Protein AF-A0A482UA47-F1 (afdb_monomer_lite)

InterPro domains:
  IPR045508 Protein of unknown function DUF6482 [PF20090] (2-83)

Foldseek 3Di:
DWAKAKAAAPPAAIFIWTQDPVLDIDTDDDVPDGHDRYPVVVLVVCVVVVNQKHFYAYHDHPCCVVPPDSPDPGDRGDIDTSDPPD

Radius of gyration: 12.4 Å; chains: 1; bounding box: 28×31×29 Å

Organism: NCBI:txid1176259

Sequence (86 aa):
MDRVELHGLRCCGYSAWVVERSGNRRQFAVGQRTVWSDQGSLKRVLQACGVREVYWRQPVSHDEMIGRPLGIEPERGLRIPLLAEN

Secondary structure (DSSP, 8-state):
-PEEEEEEETTTEEEEEEE-TTS-EEE--BTTB--BSSHHHHHHHHHHTT--EEEEEEEE-HHHHHH--TT-----PEEEE-S---

Structure (mmCIF, N/CA/C/O backbone):
data_AF-A0A482UA47-F1
#
_entry.id   AF-A0A482UA47-F1
#
loop_
_atom_site.group_PDB
_atom_site.id
_atom_site.type_symbol
_atom_site.label_atom_id
_atom_site.label_alt_id
_atom_site.label_comp_id
_atom_site.label_asym_id
_atom_site.label_entity_id
_atom_site.label_seq_id
_atom_site.pdbx_PDB_ins_code
_atom_site.Cartn_x
_atom_site.Cartn_y
_atom_site.Cartn_z
_atom_site.occupancy
_atom_site.B_iso_or_equiv
_atom_site.auth_seq_id
_atom_site.auth_comp_id
_atom_site.auth_asym_id
_atom_site.auth_atom_id
_atom_site.pdbx_PDB_model_num
ATOM 1 N N . MET A 1 1 ? -6.283 2.257 15.245 1.00 61.78 1 MET A N 1
ATOM 2 C CA . MET A 1 1 ? -6.777 2.196 13.856 1.00 61.78 1 MET A CA 1
ATOM 3 C C . MET A 1 1 ? -5.706 1.524 13.032 1.00 61.78 1 MET A C 1
ATOM 5 O O . MET A 1 1 ? -4.539 1.703 13.363 1.00 61.78 1 MET A O 1
ATOM 9 N N . ASP A 1 2 ? -6.093 0.741 12.033 1.00 77.88 2 ASP A N 1
ATOM 10 C CA . ASP A 1 2 ? -5.134 0.190 11.077 1.00 77.88 2 ASP A CA 1
ATOM 11 C C . ASP A 1 2 ? -4.622 1.339 10.204 1.00 77.88 2 ASP A C 1
ATOM 13 O O . ASP A 1 2 ? -5.406 2.191 9.776 1.00 77.88 2 ASP A O 1
ATOM 17 N N . ARG A 1 3 ? -3.305 1.421 10.005 1.00 86.62 3 ARG A N 1
ATOM 18 C CA . ARG A 1 3 ? -2.680 2.480 9.199 1.00 86.62 3 ARG A CA 1
ATOM 19 C C . ARG A 1 3 ? -2.324 1.938 7.824 1.00 86.62 3 ARG A C 1
ATOM 21 O O . ARG A 1 3 ? -1.884 0.797 7.699 1.00 86.62 3 ARG A O 1
ATOM 28 N N . VAL A 1 4 ? -2.464 2.767 6.796 1.00 87.00 4 VAL A N 1
ATOM 29 C CA . VAL A 1 4 ? -2.034 2.420 5.438 1.00 87.00 4 VAL A CA 1
ATOM 30 C C . VAL A 1 4 ? -0.737 3.146 5.128 1.00 87.00 4 VAL A C 1
ATOM 32 O O . VAL A 1 4 ? -0.668 4.371 5.178 1.00 87.00 4 VAL A O 1
ATOM 35 N N . GLU A 1 5 ? 0.301 2.389 4.808 1.00 88.75 5 GLU A N 1
ATOM 36 C CA . GLU A 1 5 ? 1.586 2.918 4.372 1.00 88.75 5 GLU A CA 1
ATOM 37 C C . GLU A 1 5 ? 1.688 2.814 2.858 1.00 88.75 5 GLU A C 1
ATOM 39 O O . GLU A 1 5 ? 1.457 1.747 2.291 1.00 88.75 5 GLU A O 1
ATOM 44 N N . LEU A 1 6 ? 2.059 3.911 2.210 1.00 87.06 6 LEU A N 1
ATOM 45 C CA . LEU A 1 6 ? 2.198 3.989 0.764 1.00 87.06 6 LEU A CA 1
ATOM 46 C C . LEU A 1 6 ? 3.685 4.087 0.422 1.00 87.06 6 LEU A C 1
ATOM 48 O O . LEU A 1 6 ? 4.399 4.932 0.966 1.00 87.06 6 LEU A O 1
ATOM 52 N N . HIS A 1 7 ? 4.145 3.206 -0.462 1.00 85.12 7 HIS A N 1
ATOM 53 C CA . HIS A 1 7 ? 5.552 3.047 -0.812 1.00 85.12 7 HIS A CA 1
ATOM 54 C C . HIS A 1 7 ? 5.746 3.295 -2.304 1.00 85.12 7 HIS A C 1
ATOM 56 O O . HIS A 1 7 ? 5.084 2.677 -3.139 1.00 85.12 7 HIS A O 1
ATOM 62 N N . GLY A 1 8 ? 6.665 4.199 -2.639 1.00 81.06 8 GLY A N 1
ATOM 63 C CA . GLY A 1 8 ? 7.235 4.265 -3.981 1.00 81.06 8 GLY A CA 1
ATOM 64 C C . GLY A 1 8 ? 8.274 3.162 -4.146 1.00 81.06 8 GLY A C 1
ATOM 65 O O . GLY A 1 8 ? 9.159 3.012 -3.307 1.00 81.06 8 GLY A O 1
ATOM 66 N N . LEU A 1 9 ? 8.174 2.399 -5.222 1.00 77.56 9 LEU A N 1
ATOM 67 C CA . LEU A 1 9 ? 9.105 1.344 -5.572 1.00 77.56 9 LEU A CA 1
ATOM 68 C C . LEU A 1 9 ? 9.949 1.795 -6.760 1.00 77.56 9 LEU A C 1
ATOM 70 O O . LEU A 1 9 ? 9.429 2.084 -7.839 1.00 77.56 9 LEU A O 1
ATOM 74 N N . ARG A 1 10 ? 11.270 1.837 -6.569 1.00 69.44 10 ARG A N 1
ATOM 75 C CA . ARG A 1 10 ? 12.202 2.447 -7.538 1.00 69.44 10 ARG A CA 1
ATOM 76 C C . ARG A 1 10 ? 12.202 1.788 -8.922 1.00 69.44 10 ARG A C 1
ATOM 78 O O . ARG A 1 10 ? 12.623 2.421 -9.880 1.00 69.44 10 ARG A O 1
ATOM 85 N N . CYS A 1 11 ? 11.754 0.538 -9.033 1.00 76.19 11 CYS A N 1
ATOM 86 C CA . CYS A 1 11 ? 11.876 -0.262 -10.255 1.00 76.19 11 CYS A CA 1
ATOM 87 C C . CYS A 1 11 ? 10.546 -0.673 -10.905 1.00 76.19 11 CYS A C 1
ATOM 89 O O . CYS A 1 11 ? 10.568 -1.340 -11.935 1.00 76.19 11 CYS A O 1
ATOM 91 N N . CYS A 1 12 ? 9.392 -0.340 -10.324 1.00 78.75 12 CYS A N 1
ATOM 92 C CA . CYS A 1 12 ? 8.135 -1.004 -10.715 1.00 78.75 12 CYS A CA 1
ATOM 93 C C . CYS A 1 12 ? 6.839 -0.245 -10.396 1.00 78.75 12 CYS A C 1
ATOM 95 O O . CYS A 1 12 ? 5.770 -0.719 -10.780 1.00 78.75 12 CYS A O 1
ATOM 97 N N . GLY A 1 13 ? 6.899 0.898 -9.704 1.00 87.44 13 GLY A N 1
ATOM 98 C CA . GLY A 1 13 ? 5.721 1.719 -9.424 1.00 87.44 13 GLY A CA 1
ATOM 99 C C . GLY A 1 13 ? 5.470 1.917 -7.936 1.00 87.44 13 GLY A C 1
ATOM 100 O O . GLY A 1 13 ? 6.332 2.412 -7.225 1.00 87.44 13 GLY A O 1
ATOM 101 N N . TYR A 1 14 ? 4.269 1.606 -7.462 1.00 89.19 14 TYR A N 1
ATOM 102 C CA . TYR A 1 14 ? 3.798 1.960 -6.127 1.00 89.19 14 TYR A CA 1
ATOM 103 C C . TYR A 1 14 ? 3.055 0.791 -5.496 1.00 89.19 14 TYR A C 1
ATOM 105 O O . TYR A 1 14 ? 2.276 0.107 -6.160 1.00 89.19 14 TYR A O 1
ATOM 113 N N . SER A 1 15 ? 3.257 0.584 -4.202 1.00 90.12 15 SER A N 1
ATOM 114 C CA . SER A 1 15 ? 2.541 -0.420 -3.417 1.00 90.12 15 SER A CA 1
ATOM 115 C C . SER A 1 15 ? 2.040 0.180 -2.110 1.00 90.12 15 SER A C 1
ATOM 117 O O . SER A 1 15 ? 2.419 1.287 -1.711 1.00 90.12 15 SER A O 1
ATOM 119 N N . ALA A 1 16 ? 1.149 -0.548 -1.445 1.00 90.31 16 ALA A N 1
ATOM 120 C CA . ALA A 1 16 ? 0.675 -0.181 -0.125 1.00 90.31 16 ALA A CA 1
ATOM 121 C C . ALA A 1 16 ? 0.725 -1.373 0.828 1.00 90.31 16 ALA A C 1
ATOM 123 O O . ALA A 1 16 ? 0.574 -2.528 0.428 1.00 90.31 16 ALA A O 1
ATOM 124 N N . TRP A 1 17 ? 0.910 -1.060 2.104 1.00 89.50 17 TRP A N 1
ATOM 125 C CA . TRP A 1 17 ? 0.846 -2.002 3.210 1.00 89.50 17 TRP A CA 1
ATOM 126 C C . TRP A 1 17 ? -0.220 -1.543 4.191 1.00 89.50 17 TRP A C 1
ATOM 128 O O . TRP A 1 17 ? -0.282 -0.367 4.544 1.00 89.50 17 TRP A O 1
ATOM 138 N N . VAL A 1 18 ? -1.043 -2.478 4.649 1.00 88.44 18 VAL A N 1
ATOM 139 C CA . VAL A 1 18 ? -1.936 -2.261 5.785 1.00 88.44 18 VAL A CA 1
ATOM 140 C C . VAL A 1 18 ? -1.198 -2.749 7.021 1.00 88.44 18 VAL A C 1
ATOM 142 O O . VAL A 1 18 ? -0.785 -3.907 7.079 1.00 88.44 18 VAL A O 1
ATOM 145 N N . VAL A 1 19 ? -0.994 -1.854 7.979 1.00 85.88 19 VAL A N 1
ATOM 146 C CA . VAL A 1 19 ? -0.394 -2.171 9.271 1.00 85.88 19 VAL A CA 1
ATOM 147 C C . VAL A 1 19 ? -1.506 -2.185 10.302 1.00 85.88 19 VAL A C 1
ATOM 149 O O . VAL A 1 19 ? -2.111 -1.152 10.603 1.00 85.88 19 VAL A O 1
ATOM 152 N N . GLU A 1 20 ? -1.789 -3.377 10.801 1.00 83.88 20 GLU A N 1
ATOM 153 C CA . GLU A 1 20 ? -2.813 -3.615 11.801 1.00 83.88 20 GLU A CA 1
ATOM 154 C C . GLU A 1 20 ? -2.392 -3.030 13.150 1.00 83.88 20 GLU A C 1
ATOM 156 O O . GLU A 1 20 ? -1.206 -2.826 13.426 1.00 83.88 20 GLU A O 1
ATOM 161 N N . ARG A 1 21 ? -3.360 -2.804 14.042 1.00 81.19 21 ARG A N 1
ATOM 162 C CA . ARG A 1 21 ? -3.074 -2.333 15.412 1.00 81.19 21 ARG A CA 1
ATOM 163 C C . ARG A 1 21 ? -2.078 -3.229 16.170 1.00 81.19 21 ARG A C 1
ATOM 165 O O . ARG A 1 21 ? -1.348 -2.725 17.015 1.00 81.19 21 ARG A O 1
ATOM 172 N N . SER A 1 22 ? -2.048 -4.527 15.872 1.00 81.56 22 SER A N 1
ATOM 173 C CA . SER A 1 22 ? -1.104 -5.501 16.443 1.00 81.56 22 SER A CA 1
ATOM 174 C C . SER A 1 22 ? 0.343 -5.315 15.968 1.00 81.56 22 SER A C 1
ATOM 176 O O . SER A 1 22 ? 1.237 -5.977 16.482 1.00 81.56 22 SER A O 1
ATOM 178 N N . GLY A 1 23 ? 0.582 -4.448 14.979 1.00 77.88 23 GLY A N 1
ATOM 179 C CA . GLY A 1 23 ? 1.872 -4.291 14.308 1.00 77.88 23 GLY A CA 1
ATOM 180 C C . GLY A 1 23 ? 2.066 -5.242 13.125 1.00 77.88 23 GLY A C 1
ATOM 181 O O . GLY A 1 23 ? 3.043 -5.097 12.388 1.00 77.88 23 GLY A O 1
ATOM 182 N N . ASN A 1 24 ? 1.130 -6.169 12.894 1.00 81.44 24 ASN A N 1
ATOM 183 C CA . ASN A 1 24 ? 1.146 -7.032 11.718 1.00 81.44 24 ASN A CA 1
ATOM 184 C C . ASN A 1 24 ? 1.031 -6.204 10.444 1.00 81.44 24 ASN A C 1
ATOM 186 O O . ASN A 1 24 ? 0.252 -5.255 10.362 1.00 81.44 24 ASN A O 1
ATOM 190 N N . ARG A 1 25 ? 1.790 -6.593 9.424 1.00 84.19 25 ARG A N 1
ATOM 191 C CA . ARG A 1 25 ? 1.805 -5.913 8.132 1.00 84.19 25 ARG A CA 1
ATOM 192 C C . ARG A 1 25 ? 1.331 -6.884 7.071 1.00 84.19 25 ARG A C 1
ATOM 194 O O . ARG A 1 25 ? 1.876 -7.976 6.945 1.00 84.19 25 ARG A O 1
ATOM 201 N N . ARG A 1 26 ? 0.349 -6.461 6.284 1.00 87.25 26 ARG A N 1
ATOM 202 C CA . ARG A 1 26 ? -0.126 -7.200 5.114 1.00 87.25 26 ARG A CA 1
ATOM 203 C C . ARG A 1 26 ? -0.040 -6.329 3.874 1.00 87.25 26 ARG A C 1
ATOM 205 O O . ARG A 1 26 ? -0.341 -5.133 3.924 1.00 87.25 26 ARG A O 1
ATOM 212 N N . GLN A 1 27 ? 0.363 -6.923 2.761 1.00 88.88 27 GLN A N 1
ATOM 213 C CA . GLN A 1 27 ? 0.401 -6.208 1.496 1.00 88.88 27 GLN A CA 1
ATOM 214 C C . GLN A 1 27 ? -1.033 -5.915 1.043 1.00 88.88 27 GLN A C 1
ATOM 216 O O . GLN A 1 27 ? -1.906 -6.781 1.106 1.00 88.88 27 GLN A O 1
ATOM 221 N N . PHE A 1 28 ? -1.294 -4.680 0.620 1.00 90.75 28 PHE A N 1
ATOM 222 C CA . PHE A 1 28 ? -2.581 -4.319 0.042 1.00 90.75 28 PHE A CA 1
ATOM 223 C C . PHE A 1 28 ? -2.685 -4.900 -1.370 1.00 90.75 28 PHE A C 1
ATOM 225 O O . PHE A 1 28 ? -1.792 -4.705 -2.197 1.00 90.75 28 PHE A O 1
ATOM 232 N N . ALA A 1 29 ? -3.786 -5.597 -1.640 1.00 90.88 29 ALA A N 1
ATOM 233 C CA . ALA A 1 29 ? -4.037 -6.252 -2.911 1.00 90.88 29 ALA A CA 1
ATOM 234 C C . ALA A 1 29 ? -5.478 -6.018 -3.375 1.00 90.88 29 ALA A C 1
ATOM 236 O O . ALA A 1 29 ? -6.402 -6.005 -2.561 1.00 90.88 29 ALA A O 1
ATOM 237 N N . VAL A 1 30 ? -5.668 -5.893 -4.689 1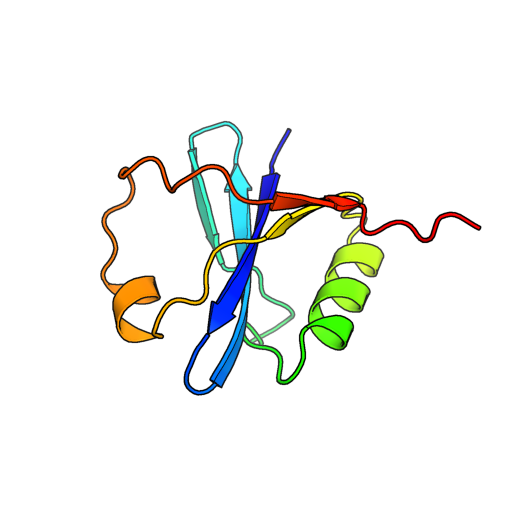.00 90.94 30 VAL A N 1
ATOM 238 C CA . VAL A 1 30 ? -6.983 -5.976 -5.341 1.00 90.94 30 VAL A CA 1
ATOM 239 C C . VAL A 1 30 ? -6.939 -7.121 -6.343 1.00 90.94 30 VAL A C 1
ATOM 241 O O . VAL A 1 30 ? -6.242 -7.049 -7.358 1.00 90.94 30 VAL A O 1
ATOM 244 N N . GLY A 1 31 ? -7.645 -8.210 -6.034 1.00 90.19 31 GLY A N 1
ATOM 245 C CA . GLY A 1 31 ? -7.453 -9.481 -6.732 1.00 90.19 31 GLY A CA 1
ATOM 246 C C . GLY A 1 31 ? -6.008 -9.962 -6.570 1.00 90.19 31 GLY A C 1
ATOM 247 O O . GLY A 1 31 ? -5.518 -10.079 -5.453 1.00 90.19 31 GLY A O 1
ATOM 248 N N . GLN A 1 32 ? -5.316 -10.191 -7.688 1.00 89.06 32 GLN A N 1
ATOM 249 C CA . GLN A 1 32 ? -3.893 -10.569 -7.714 1.00 89.06 32 GLN A CA 1
ATOM 250 C C . GLN A 1 32 ? -2.942 -9.362 -7.806 1.00 89.06 32 GLN A C 1
ATOM 252 O O . GLN A 1 32 ? -1.724 -9.523 -7.830 1.00 89.06 32 GLN A O 1
ATOM 257 N N . ARG A 1 33 ? -3.471 -8.135 -7.892 1.00 90.19 33 ARG A N 1
ATOM 258 C CA . ARG A 1 33 ? -2.657 -6.934 -8.094 1.00 90.19 33 ARG A CA 1
ATOM 259 C C . ARG A 1 33 ? -2.194 -6.350 -6.766 1.00 90.19 33 ARG A C 1
ATOM 261 O O . ARG A 1 33 ? -3.025 -5.934 -5.964 1.00 90.19 33 ARG A O 1
ATOM 268 N N . THR A 1 34 ? -0.880 -6.224 -6.601 1.00 89.69 34 THR A N 1
ATOM 269 C CA . THR A 1 34 ? -0.228 -5.619 -5.422 1.00 89.69 34 THR A CA 1
ATOM 270 C C . THR A 1 34 ? 0.649 -4.401 -5.747 1.00 89.69 34 THR A C 1
ATOM 272 O O . THR A 1 34 ? 1.147 -3.735 -4.836 1.00 89.69 34 THR A O 1
ATOM 275 N N . VAL A 1 35 ? 0.838 -4.094 -7.038 1.00 89.31 35 VAL A N 1
ATOM 276 C CA . VAL A 1 35 ? 1.657 -2.975 -7.530 1.00 89.31 35 VAL A CA 1
ATOM 277 C C . VAL A 1 35 ? 0.882 -2.158 -8.570 1.00 89.31 35 VAL A C 1
ATOM 279 O O . VAL A 1 35 ? 0.174 -2.692 -9.432 1.00 89.31 35 VAL A O 1
ATOM 282 N N . TRP A 1 36 ? 1.015 -0.838 -8.487 1.00 91.44 36 TRP A N 1
ATOM 283 C CA . TRP A 1 36 ? 0.386 0.147 -9.361 1.00 91.44 36 TRP A CA 1
ATOM 284 C C . TRP A 1 36 ? 1.440 0.968 -10.088 1.00 91.44 36 TRP A C 1
ATOM 286 O O . TRP A 1 36 ? 2.451 1.336 -9.507 1.00 91.44 36 TRP A O 1
ATOM 296 N N . SER A 1 37 ? 1.186 1.277 -11.355 1.00 88.00 37 SER A N 1
ATOM 297 C CA . SER A 1 37 ? 2.139 1.967 -12.230 1.00 88.00 37 SER A CA 1
ATOM 298 C C . SER A 1 37 ? 2.384 3.418 -11.806 1.00 88.00 37 SER A C 1
ATOM 300 O O . SER A 1 37 ? 3.482 3.935 -11.976 1.00 88.00 37 SER A O 1
ATOM 302 N N . ASP A 1 38 ? 1.372 4.064 -11.221 1.00 88.56 38 ASP A N 1
ATOM 303 C CA . ASP A 1 38 ? 1.425 5.440 -10.741 1.00 88.56 38 ASP A CA 1
ATOM 304 C C . ASP A 1 38 ? 0.767 5.589 -9.358 1.00 88.56 38 ASP A C 1
ATOM 306 O O . ASP A 1 38 ? -0.119 4.820 -8.964 1.00 88.56 38 ASP A O 1
ATOM 310 N N . GLN A 1 39 ? 1.196 6.615 -8.621 1.00 87.19 39 GLN A N 1
ATOM 311 C CA . GLN A 1 39 ? 0.722 6.883 -7.264 1.00 87.19 39 GLN A CA 1
ATOM 312 C C . GLN A 1 39 ? -0.778 7.217 -7.227 1.00 87.19 39 GLN A C 1
ATOM 314 O O . GLN A 1 39 ? -1.466 6.859 -6.270 1.00 87.19 39 GLN A O 1
ATOM 319 N N . GLY A 1 40 ? -1.289 7.921 -8.242 1.00 88.25 40 GLY A N 1
ATOM 320 C CA . GLY A 1 40 ? -2.670 8.398 -8.288 1.00 88.25 40 GLY A CA 1
ATOM 321 C C . GLY A 1 40 ? -3.666 7.249 -8.399 1.00 88.25 40 GLY A C 1
ATOM 322 O O . GLY A 1 40 ? -4.660 7.218 -7.676 1.00 88.25 40 GLY A O 1
ATOM 323 N N . SER A 1 41 ? -3.370 6.262 -9.241 1.00 91.44 41 SER A N 1
ATOM 324 C CA . SER A 1 41 ? -4.182 5.054 -9.384 1.00 91.44 41 SER A CA 1
ATOM 325 C C . SER A 1 41 ? -4.272 4.258 -8.082 1.00 91.44 41 SER A C 1
ATOM 327 O O . SER A 1 41 ? -5.369 3.852 -7.701 1.00 91.44 41 SER A O 1
ATOM 329 N N . LEU A 1 42 ? -3.162 4.097 -7.352 1.00 92.12 42 LEU A N 1
ATOM 330 C CA . LEU A 1 42 ? -3.183 3.459 -6.032 1.00 92.12 42 LEU A CA 1
ATOM 331 C C . LEU A 1 42 ? -4.016 4.267 -5.025 1.00 92.12 42 LEU A C 1
ATOM 333 O O . LEU A 1 42 ? -4.872 3.705 -4.345 1.00 92.12 42 LEU A O 1
ATOM 337 N N . LYS A 1 43 ? -3.830 5.591 -4.963 1.00 90.56 43 LYS A N 1
ATOM 338 C CA . LYS A 1 43 ? -4.610 6.466 -4.071 1.00 90.56 43 LYS A CA 1
ATOM 339 C C . LYS A 1 43 ? -6.118 6.368 -4.326 1.00 90.56 43 LYS A C 1
ATOM 341 O O . LYS A 1 43 ? -6.864 6.237 -3.362 1.00 90.56 43 LYS A O 1
ATOM 346 N N . ARG A 1 44 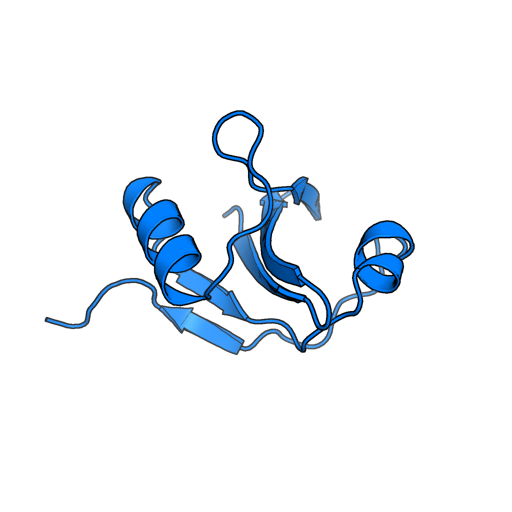? -6.567 6.353 -5.590 1.00 91.00 44 ARG A N 1
ATOM 347 C CA . ARG A 1 44 ? -7.995 6.193 -5.938 1.00 91.00 44 ARG A CA 1
ATOM 348 C C 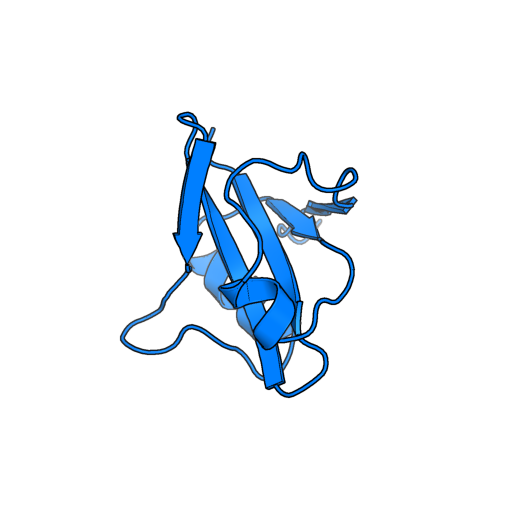. ARG A 1 44 ? -8.575 4.867 -5.455 1.00 91.00 44 ARG A C 1
ATOM 350 O O . ARG A 1 44 ? -9.684 4.831 -4.934 1.00 91.00 44 ARG A O 1
ATOM 357 N N . VAL A 1 45 ? -7.826 3.776 -5.603 1.00 92.62 45 VAL A N 1
ATOM 358 C CA . VAL A 1 45 ? -8.266 2.458 -5.126 1.00 92.62 45 VAL A CA 1
ATOM 359 C C . VAL A 1 45 ? -8.360 2.438 -3.598 1.00 92.62 45 VAL A C 1
ATOM 361 O O . VAL A 1 45 ? -9.352 1.965 -3.053 1.00 92.62 45 VAL A O 1
ATOM 364 N N . LEU A 1 46 ? -7.375 3.009 -2.901 1.00 91.44 46 LEU A N 1
ATOM 365 C CA . LEU A 1 46 ? -7.404 3.125 -1.440 1.00 91.44 46 LEU A CA 1
ATOM 366 C C . LEU A 1 46 ? -8.596 3.968 -0.961 1.00 91.44 46 LEU A C 1
ATOM 368 O O . LEU A 1 46 ? -9.293 3.559 -0.033 1.00 91.44 46 LEU A O 1
ATOM 372 N N . GLN A 1 47 ? -8.881 5.092 -1.626 1.00 90.75 47 GLN A N 1
ATOM 373 C CA . GLN A 1 47 ? -10.071 5.910 -1.360 1.00 90.75 47 GLN A CA 1
ATOM 374 C C . GLN A 1 47 ? -11.364 5.100 -1.523 1.00 90.75 47 GLN A C 1
ATOM 376 O O . GLN A 1 47 ? -12.226 5.153 -0.648 1.00 90.75 47 GLN A O 1
ATOM 381 N N . ALA A 1 48 ? -11.490 4.312 -2.597 1.00 90.75 48 ALA A N 1
ATOM 382 C CA . ALA A 1 48 ? -12.657 3.459 -2.835 1.00 90.75 48 ALA A CA 1
ATOM 383 C C . ALA A 1 48 ? -12.830 2.366 -1.760 1.00 90.75 48 ALA A C 1
ATOM 385 O O . ALA A 1 48 ? -13.950 1.948 -1.482 1.00 90.75 48 ALA A O 1
ATOM 386 N N . CYS A 1 49 ? -11.742 1.945 -1.106 1.00 89.12 49 CYS A N 1
ATOM 387 C CA . CYS A 1 49 ? -11.771 1.057 0.060 1.00 89.12 49 CYS A CA 1
ATOM 388 C C . CYS A 1 49 ? -12.057 1.784 1.392 1.00 89.12 49 CYS A C 1
ATOM 390 O O . CYS A 1 49 ? -11.985 1.161 2.450 1.00 89.12 49 CYS A O 1
ATOM 392 N N . GLY A 1 50 ? -12.350 3.088 1.369 1.00 88.81 50 GLY A N 1
ATOM 393 C CA . GLY A 1 50 ? -12.640 3.892 2.559 1.00 88.81 50 GLY A CA 1
ATOM 394 C C . GLY A 1 50 ? -11.402 4.413 3.297 1.00 88.81 50 GLY A C 1
ATOM 395 O O . GLY A 1 50 ? -11.524 4.950 4.399 1.00 88.81 50 GLY A O 1
ATOM 396 N N . VAL A 1 51 ? -10.205 4.284 2.717 1.00 88.88 51 VAL A N 1
ATOM 397 C CA . VAL A 1 51 ? -8.976 4.823 3.311 1.00 88.88 51 VAL A CA 1
ATOM 398 C C . VAL A 1 51 ? -8.980 6.343 3.176 1.00 88.88 51 VAL A C 1
ATOM 400 O O . VAL A 1 51 ? -8.988 6.890 2.075 1.00 88.88 51 VAL A O 1
ATOM 403 N N . ARG A 1 52 ? -8.950 7.035 4.316 1.00 87.81 52 ARG A N 1
ATOM 404 C CA . ARG A 1 52 ? -8.991 8.507 4.377 1.00 87.81 52 ARG A CA 1
ATOM 405 C C . ARG A 1 52 ? -7.615 9.150 4.461 1.00 87.81 52 ARG A C 1
ATOM 407 O O . ARG A 1 52 ? -7.475 10.329 4.153 1.00 87.81 52 ARG A O 1
ATOM 414 N N . GLU A 1 53 ? -6.611 8.393 4.879 1.00 88.06 53 GLU A N 1
ATOM 415 C CA . GLU A 1 53 ? -5.250 8.872 5.084 1.00 88.06 53 GLU A CA 1
ATOM 416 C C . GLU A 1 53 ? -4.233 7.766 4.833 1.00 88.06 53 GLU A C 1
ATOM 418 O O . GLU A 1 53 ? -4.504 6.588 5.070 1.00 88.06 53 GLU A O 1
ATOM 423 N N . VAL A 1 54 ? -3.051 8.158 4.369 1.00 88.81 54 VAL A N 1
ATOM 424 C CA . VAL A 1 54 ? -1.917 7.256 4.171 1.00 88.81 54 VAL A CA 1
ATOM 425 C C . VAL A 1 54 ? -0.645 7.865 4.732 1.00 88.81 54 VAL A C 1
ATOM 427 O O . VAL A 1 54 ? -0.492 9.082 4.797 1.00 88.81 54 VAL A O 1
ATOM 430 N N . TYR A 1 55 ? 0.302 7.011 5.090 1.00 87.44 55 TYR A N 1
ATOM 431 C CA . TYR A 1 55 ? 1.646 7.402 5.484 1.00 87.44 55 TYR A CA 1
ATOM 432 C C . TYR A 1 55 ? 2.591 7.135 4.320 1.00 87.44 55 TYR A C 1
ATOM 434 O O . TYR A 1 55 ? 2.905 5.986 4.012 1.00 87.44 55 TYR A O 1
ATOM 442 N N . TRP A 1 56 ? 3.027 8.198 3.653 1.00 82.44 56 TRP A N 1
ATOM 443 C CA . TRP A 1 56 ? 3.960 8.121 2.541 1.00 82.44 56 TRP A CA 1
ATOM 444 C C . TRP A 1 56 ? 5.380 7.877 3.044 1.00 82.44 56 TRP A C 1
ATOM 446 O O . TRP A 1 56 ? 5.911 8.614 3.878 1.00 82.44 56 TRP A O 1
ATOM 456 N N . ARG A 1 57 ? 5.981 6.806 2.539 1.00 78.38 57 ARG A N 1
ATOM 457 C CA . ARG A 1 57 ? 7.314 6.336 2.903 1.00 78.38 57 ARG A CA 1
ATOM 458 C C . ARG A 1 57 ? 8.317 6.737 1.826 1.00 78.38 57 ARG A C 1
ATOM 460 O O . ARG A 1 57 ? 7.956 6.871 0.657 1.00 78.38 57 ARG A O 1
ATOM 467 N N . GLN A 1 58 ? 9.582 6.911 2.215 1.00 69.50 58 GLN A N 1
ATOM 468 C CA . GLN A 1 58 ? 10.653 7.113 1.239 1.00 69.50 58 GLN A CA 1
ATOM 469 C C . GLN A 1 58 ? 10.702 5.947 0.236 1.00 69.50 58 GLN A C 1
ATOM 471 O O . GLN A 1 58 ? 10.406 4.812 0.621 1.00 69.50 58 GLN A O 1
ATOM 476 N N . PRO A 1 59 ? 11.079 6.201 -1.031 1.00 68.62 59 PRO A N 1
ATOM 477 C CA . PRO A 1 59 ? 11.143 5.154 -2.035 1.00 68.62 59 PRO A CA 1
ATOM 478 C C . PRO A 1 59 ? 12.137 4.054 -1.658 1.00 68.62 59 PRO A C 1
ATOM 480 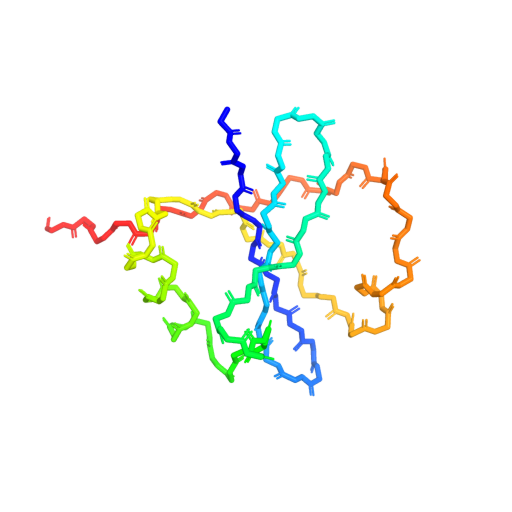O O . PRO A 1 59 ? 13.328 4.319 -1.457 1.00 68.62 59 PRO A O 1
ATOM 483 N N . VAL A 1 60 ? 11.664 2.812 -1.643 1.00 66.56 60 VAL A N 1
ATOM 484 C CA . VAL A 1 60 ? 12.474 1.611 -1.402 1.00 66.56 60 VAL A CA 1
ATOM 485 C C . VAL A 1 60 ? 12.621 0.811 -2.695 1.00 66.56 60 VAL A C 1
ATOM 487 O O . VAL A 1 60 ? 11.782 0.886 -3.595 1.00 66.56 60 VAL A O 1
ATOM 490 N N . SER A 1 61 ? 13.706 0.060 -2.833 1.00 64.50 61 SER A N 1
ATOM 491 C CA . SER A 1 61 ? 13.827 -0.939 -3.900 1.00 64.50 61 SER A CA 1
ATOM 492 C C . SER A 1 61 ? 12.899 -2.128 -3.610 1.00 64.50 61 SER A C 1
ATOM 494 O O . SER A 1 61 ? 12.554 -2.380 -2.456 1.00 64.50 61 SER A O 1
ATOM 496 N N . HIS A 1 62 ? 12.493 -2.884 -4.636 1.00 63.78 62 HIS A N 1
ATOM 497 C CA . HIS A 1 62 ? 11.678 -4.095 -4.438 1.00 63.78 62 HIS A CA 1
ATOM 498 C C . HIS A 1 62 ? 12.326 -5.088 -3.464 1.00 63.78 62 HIS A C 1
ATOM 500 O O . HIS A 1 62 ? 11.649 -5.612 -2.585 1.00 63.78 62 HIS A O 1
ATOM 506 N N . ASP A 1 63 ? 13.632 -5.309 -3.605 1.00 64.69 63 ASP A N 1
ATOM 507 C CA . ASP A 1 63 ? 14.404 -6.224 -2.760 1.00 64.69 63 ASP A CA 1
ATOM 508 C C . ASP A 1 63 ? 14.389 -5.781 -1.286 1.00 64.69 63 ASP A C 1
ATOM 510 O O . ASP A 1 63 ? 14.083 -6.562 -0.387 1.00 64.69 63 ASP A O 1
ATOM 514 N N . GLU A 1 64 ? 14.541 -4.474 -1.045 1.00 64.44 64 GLU A N 1
ATOM 515 C CA . GLU A 1 64 ? 14.432 -3.875 0.289 1.00 64.44 64 GLU A CA 1
ATOM 516 C C . GLU A 1 64 ? 13.024 -4.002 0.893 1.00 64.44 64 GLU A C 1
ATOM 518 O O . GLU A 1 64 ? 12.881 -3.999 2.113 1.00 64.44 64 GLU A O 1
ATOM 523 N N . MET A 1 65 ? 11.971 -4.092 0.075 1.00 66.31 65 MET A N 1
ATOM 524 C CA . MET A 1 65 ? 10.606 -4.318 0.562 1.00 66.31 65 MET A CA 1
ATOM 525 C C . MET A 1 65 ? 10.410 -5.765 1.031 1.00 66.31 65 MET A C 1
ATOM 527 O O . MET A 1 65 ? 9.722 -5.985 2.024 1.00 66.31 65 MET A O 1
ATOM 531 N N . ILE A 1 66 ? 11.003 -6.732 0.325 1.00 65.12 66 ILE A N 1
ATOM 532 C CA . ILE A 1 66 ? 10.873 -8.166 0.620 1.00 65.12 66 ILE A CA 1
ATOM 533 C C . ILE A 1 66 ? 11.782 -8.567 1.791 1.00 65.12 66 ILE A C 1
ATOM 535 O O . ILE A 1 66 ? 11.371 -9.343 2.649 1.00 65.12 66 ILE A O 1
ATOM 539 N N . GLY A 1 67 ? 13.000 -8.021 1.845 1.00 57.47 67 GLY A N 1
ATOM 540 C CA . GLY A 1 67 ? 14.026 -8.400 2.819 1.00 57.47 67 GLY A CA 1
ATOM 541 C C . GLY A 1 67 ? 14.010 -7.628 4.141 1.00 57.47 67 GLY A C 1
ATOM 542 O O . GLY A 1 67 ? 14.776 -7.967 5.042 1.00 57.47 67 GLY A O 1
ATOM 543 N N . ARG A 1 68 ? 13.183 -6.580 4.295 1.00 58.56 68 ARG A N 1
ATOM 544 C CA . ARG A 1 68 ? 13.176 -5.778 5.531 1.00 58.56 68 ARG A CA 1
ATOM 545 C C . ARG A 1 68 ? 12.579 -6.574 6.702 1.00 58.56 68 ARG A C 1
ATOM 547 O O . ARG A 1 68 ? 11.410 -6.957 6.629 1.00 58.56 68 ARG A O 1
ATOM 554 N N . PRO A 1 69 ? 13.320 -6.747 7.815 1.00 53.66 69 PRO A N 1
ATOM 555 C CA . PRO A 1 69 ? 12.785 -7.371 9.017 1.00 53.66 69 PRO A CA 1
ATOM 556 C C . PRO A 1 69 ? 11.550 -6.615 9.521 1.00 53.66 69 PRO A C 1
ATOM 558 O O . PRO A 1 69 ? 11.542 -5.380 9.599 1.00 53.66 69 PRO A O 1
ATOM 561 N N . LEU A 1 70 ? 10.512 -7.365 9.892 1.00 52.59 70 LEU A N 1
ATOM 562 C CA . LEU A 1 70 ? 9.341 -6.863 10.608 1.00 52.59 70 LEU A CA 1
ATOM 563 C C . LEU A 1 70 ? 9.800 -6.319 11.971 1.00 52.59 70 LEU A C 1
ATOM 565 O O . LEU A 1 70 ? 9.936 -7.083 12.917 1.00 52.59 70 LEU A O 1
ATOM 569 N N . GLY A 1 71 ? 10.089 -5.020 12.083 1.00 46.62 71 GLY A N 1
ATOM 570 C CA . GLY A 1 71 ? 10.389 -4.426 13.394 1.00 46.62 71 GLY A CA 1
ATOM 571 C C . GLY A 1 71 ? 11.320 -3.222 13.427 1.00 46.62 71 GLY A C 1
ATOM 572 O O . GLY A 1 71 ? 11.413 -2.589 14.473 1.00 46.62 71 GLY A O 1
ATOM 573 N N . ILE A 1 72 ? 11.980 -2.846 12.327 1.00 50.12 72 ILE A N 1
ATOM 574 C CA . ILE A 1 72 ? 12.694 -1.561 12.311 1.00 50.12 72 ILE A CA 1
ATOM 575 C C . ILE A 1 72 ? 11.648 -0.459 12.159 1.00 50.12 72 ILE A C 1
ATOM 577 O O . ILE A 1 72 ? 11.056 -0.330 11.084 1.00 50.12 72 ILE A O 1
ATOM 581 N N . GLU A 1 73 ? 11.400 0.284 13.246 1.0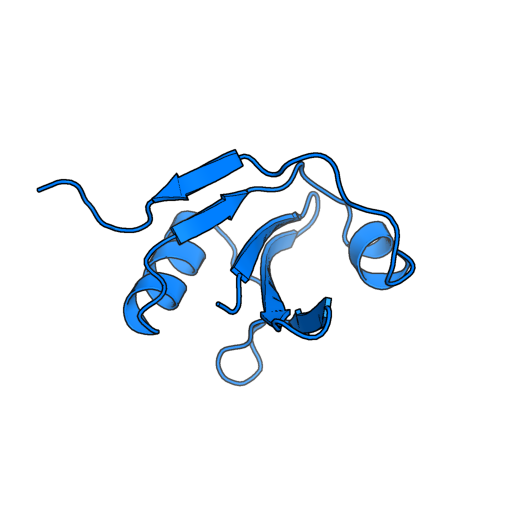0 47.03 73 GLU A N 1
ATOM 582 C CA . GLU A 1 73 ? 10.550 1.480 13.276 1.00 47.03 73 GLU A CA 1
ATOM 583 C C . GLU A 1 73 ? 10.921 2.379 12.097 1.00 47.03 73 GLU A C 1
ATOM 585 O O . GLU A 1 73 ? 11.999 2.980 12.074 1.00 47.03 73 GLU A O 1
ATOM 590 N N . PRO A 1 74 ? 10.081 2.435 11.057 1.00 53.81 74 PRO A N 1
ATOM 591 C CA . PRO A 1 74 ? 10.509 3.056 9.832 1.00 53.81 74 PRO A CA 1
ATOM 592 C C . PRO A 1 74 ? 10.281 4.569 10.023 1.00 53.81 74 PRO A C 1
ATOM 594 O O . PRO A 1 74 ? 9.190 4.990 10.411 1.00 53.81 74 PRO A O 1
ATOM 597 N N . GLU A 1 75 ? 11.300 5.394 9.739 1.00 56.34 75 GLU A N 1
ATOM 598 C CA . GLU A 1 75 ? 11.315 6.877 9.783 1.00 56.34 75 GLU A CA 1
ATOM 599 C C . GLU A 1 75 ? 9.937 7.506 9.553 1.00 56.34 75 GLU A C 1
ATOM 601 O O . GLU A 1 75 ? 9.319 7.172 8.556 1.00 56.34 75 GLU A O 1
ATOM 606 N N . ARG A 1 76 ? 9.425 8.382 10.425 1.00 60.12 76 ARG A N 1
ATOM 607 C CA . ARG A 1 76 ? 8.045 8.918 10.357 1.00 60.12 76 ARG A CA 1
ATOM 608 C C . ARG A 1 76 ? 7.609 9.226 8.913 1.00 60.12 76 ARG A C 1
ATOM 610 O O . ARG A 1 76 ? 8.058 10.200 8.317 1.00 60.12 76 ARG A O 1
ATOM 617 N N . GLY A 1 77 ? 6.755 8.370 8.344 1.00 68.31 77 GLY A N 1
ATOM 618 C CA . GLY A 1 77 ? 6.201 8.598 7.012 1.00 68.31 77 GLY A CA 1
ATOM 619 C C . GLY A 1 77 ? 5.399 9.896 7.001 1.00 68.31 77 GLY A C 1
ATOM 620 O O . GLY A 1 77 ? 4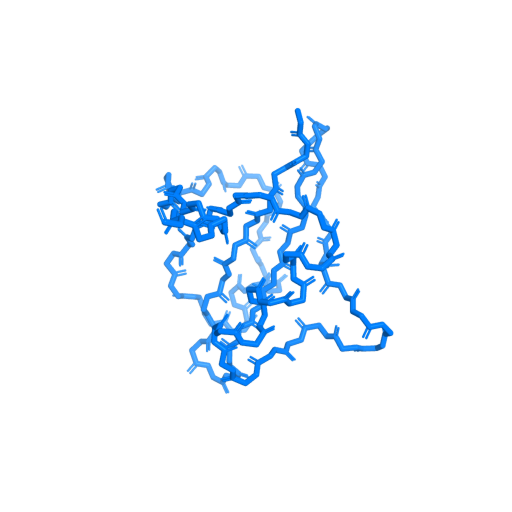.789 10.252 8.012 1.00 68.31 77 GLY A O 1
ATOM 621 N N . LEU A 1 78 ? 5.381 10.602 5.872 1.00 78.38 78 LEU A N 1
ATOM 622 C CA . LEU A 1 78 ? 4.579 11.813 5.743 1.00 78.38 78 LEU A CA 1
ATOM 623 C C . LEU A 1 78 ? 3.099 11.419 5.751 1.00 78.38 78 LEU A C 1
ATOM 625 O O . LEU A 1 78 ? 2.660 10.655 4.894 1.00 78.38 78 LEU A O 1
ATOM 629 N N . ARG A 1 79 ? 2.327 11.920 6.718 1.00 84.31 79 ARG A N 1
ATOM 630 C CA . ARG A 1 79 ? 0.875 11.711 6.749 1.00 84.31 79 ARG A CA 1
ATOM 631 C C . ARG A 1 79 ? 0.241 12.542 5.636 1.00 84.31 79 ARG A C 1
ATOM 633 O O . ARG A 1 79 ? 0.377 13.760 5.628 1.00 84.31 79 ARG A O 1
ATOM 640 N N . ILE A 1 80 ? -0.435 11.877 4.707 1.00 85.19 80 ILE A N 1
ATOM 641 C CA . ILE A 1 80 ? -1.099 12.492 3.560 1.00 85.19 80 ILE A CA 1
ATOM 642 C C . ILE A 1 80 ? -2.599 12.178 3.650 1.00 85.19 80 ILE A C 1
ATOM 644 O O . ILE A 1 80 ? -2.964 10.996 3.629 1.00 85.19 80 ILE A O 1
ATOM 648 N N . PRO A 1 81 ? -3.480 13.191 3.733 1.00 84.81 81 PRO A N 1
ATOM 649 C CA . PRO A 1 81 ? -4.911 12.970 3.582 1.00 84.81 81 PRO A CA 1
ATOM 650 C C . PRO A 1 81 ? -5.206 12.496 2.153 1.00 84.81 81 PRO A C 1
ATOM 652 O O . PRO A 1 81 ? -4.667 13.021 1.180 1.00 84.81 81 PRO A O 1
ATOM 655 N N . LEU A 1 82 ? -6.042 11.466 2.025 1.00 83.56 82 LEU A N 1
ATOM 656 C CA . LEU A 1 82 ? -6.547 11.010 0.731 1.00 83.56 82 LEU A CA 1
ATOM 657 C C . LEU A 1 82 ? -7.876 11.660 0.363 1.00 83.56 82 LEU A C 1
ATOM 659 O O . LEU A 1 82 ? -8.260 11.591 -0.796 1.00 83.56 82 LEU A O 1
ATOM 663 N N . LEU A 1 83 ? -8.595 12.271 1.298 1.00 73.12 83 LEU A N 1
ATOM 664 C CA . LEU A 1 83 ? -9.777 13.040 0.931 1.00 73.12 83 LEU A CA 1
ATOM 665 C C . LEU A 1 83 ? -9.347 14.280 0.146 1.00 73.12 83 LEU A C 1
ATOM 667 O O . LEU A 1 83 ? -8.421 14.975 0.558 1.00 73.12 83 LEU A O 1
ATOM 671 N N . ALA A 1 84 ? -10.021 14.541 -0.974 1.00 56.28 84 ALA A N 1
ATOM 672 C CA . ALA A 1 84 ? -9.997 15.869 -1.556 1.00 56.28 84 ALA A CA 1
ATOM 673 C C . ALA A 1 84 ? -10.600 16.816 -0.512 1.00 56.28 84 ALA A C 1
ATOM 675 O O . ALA A 1 84 ? -11.721 16.590 -0.050 1.00 56.28 84 ALA A O 1
ATOM 676 N N . GLU A 1 85 ? -9.845 17.829 -0.097 1.00 49.78 85 GLU A N 1
ATOM 677 C CA . GLU A 1 85 ? -10.484 19.036 0.410 1.00 49.78 85 GLU A CA 1
ATOM 678 C C . GLU A 1 85 ? -11.277 19.582 -0.783 1.00 49.78 85 GLU A C 1
ATOM 680 O O . GLU A 1 85 ? -10.687 19.927 -1.807 1.00 49.78 85 GLU A O 1
ATOM 685 N N . ASN A 1 86 ? -12.605 19.469 -0.709 1.00 42.06 86 ASN A N 1
ATOM 686 C CA . ASN A 1 86 ? -13.511 20.109 -1.661 1.00 42.06 86 ASN A CA 1
ATOM 687 C C . ASN A 1 86 ? -13.316 21.624 -1.628 1.00 42.06 86 ASN A C 1
ATOM 689 O O . ASN A 1 86 ? -13.187 22.157 -0.501 1.00 42.06 86 ASN A O 1
#

pLDDT: mean 78.55, std 13.7, range [42.06, 92.62]